Protein AF-A0A067LWH1-F1 (afdb_monomer)

Foldseek 3Di:
DDDDDPPPQCQPVCVVVVHDFPPDQQTPVCVVVVNNVSRDTDVSNVPPPPVVVVVVVVVVVVVVVVCVVVVVDD

Solvent-accessible surface area (backbone atoms only — not comparable to full-atom values): 4701 Å² total; per-residue (Å²): 135,89,79,88,79,81,81,69,68,50,39,56,49,39,60,74,70,72,46,81,71,76,80,47,90,63,21,65,59,27,57,79,63,77,34,47,98,54,52,46,70,42,65,86,56,73,58,76,70,54,64,66,61,51,52,53,52,49,54,52,50,54,52,49,50,52,39,63,74,68,67,66,80,125

Structure (mmCIF, N/CA/C/O backbone):
data_AF-A0A067LWH1-F1
#
_entry.id   AF-A0A067LWH1-F1
#
loop_
_atom_site.group_PDB
_atom_site.id
_atom_site.type_symbol
_atom_site.label_atom_id
_atom_site.label_alt_id
_atom_site.label_comp_id
_atom_site.label_asym_id
_atom_site.label_entity_id
_atom_site.label_seq_id
_atom_site.pdbx_PDB_ins_code
_atom_site.Cartn_x
_atom_site.Cartn_y
_atom_site.Cartn_z
_atom_site.occupancy
_atom_site.B_iso_or_equiv
_atom_site.auth_seq_id
_atom_site.auth_comp_id
_atom_site.auth_asym_id
_atom_site.auth_atom_id
_atom_site.pdbx_PDB_model_num
ATOM 1 N N . PRO A 1 1 ? 8.834 4.465 24.857 1.00 40.22 1 PRO A N 1
ATOM 2 C CA . PRO A 1 1 ? 9.371 4.775 23.509 1.00 40.22 1 PRO A CA 1
ATOM 3 C C . PRO A 1 1 ? 8.675 3.935 22.420 1.00 40.22 1 PRO A C 1
ATOM 5 O O . PRO A 1 1 ? 8.884 2.724 22.390 1.00 40.22 1 PRO A O 1
ATOM 8 N N . PRO A 1 2 ? 7.812 4.515 21.566 1.00 47.50 2 PRO A N 1
ATOM 9 C CA . PRO A 1 2 ? 7.169 3.748 20.511 1.00 47.50 2 PRO A CA 1
ATOM 10 C C . PRO A 1 2 ? 8.159 3.509 19.366 1.00 47.50 2 PRO A C 1
ATOM 12 O O . PRO A 1 2 ? 8.942 4.379 18.979 1.00 47.50 2 PRO A O 1
ATOM 15 N N . THR A 1 3 ? 8.152 2.280 18.876 1.00 49.19 3 THR A N 1
ATOM 16 C CA . THR A 1 3 ? 9.083 1.713 17.910 1.00 49.19 3 THR A CA 1
ATOM 17 C C . THR A 1 3 ? 8.952 2.338 16.518 1.00 49.19 3 THR A C 1
ATOM 19 O O . THR A 1 3 ? 7.876 2.605 15.986 1.00 49.19 3 THR A O 1
ATOM 22 N N . THR A 1 4 ? 10.121 2.558 15.930 1.00 52.81 4 THR A N 1
ATOM 23 C CA . THR A 1 4 ? 10.435 3.017 14.576 1.00 52.81 4 THR A CA 1
ATOM 24 C C . THR A 1 4 ? 9.571 2.395 13.473 1.00 52.81 4 THR A C 1
ATOM 26 O O . THR A 1 4 ? 9.811 1.271 13.043 1.00 52.81 4 THR A O 1
ATOM 29 N N . THR A 1 5 ? 8.662 3.173 12.878 1.00 48.78 5 THR A N 1
ATOM 30 C CA . THR A 1 5 ? 8.053 2.796 11.590 1.00 48.78 5 THR A CA 1
ATOM 31 C C . THR A 1 5 ? 8.618 3.667 10.472 1.00 48.78 5 THR A C 1
ATOM 33 O O . THR A 1 5 ? 7.988 4.606 9.991 1.00 48.78 5 THR A O 1
ATOM 36 N N . ILE A 1 6 ? 9.839 3.358 10.022 1.00 49.62 6 ILE A N 1
ATOM 37 C CA . ILE A 1 6 ? 10.344 3.918 8.761 1.00 49.62 6 ILE A CA 1
ATOM 38 C C . ILE A 1 6 ? 9.657 3.154 7.621 1.00 49.62 6 ILE A C 1
ATOM 40 O O . ILE A 1 6 ? 10.200 2.178 7.094 1.00 49.62 6 ILE A O 1
ATOM 44 N N . ILE A 1 7 ? 8.456 3.597 7.232 1.00 49.03 7 ILE A N 1
ATOM 45 C CA . ILE A 1 7 ? 7.726 3.091 6.058 1.00 49.03 7 ILE A CA 1
ATOM 46 C C . ILE A 1 7 ? 8.486 3.530 4.798 1.00 49.03 7 ILE A C 1
ATOM 48 O O . ILE A 1 7 ? 8.155 4.508 4.127 1.00 49.03 7 ILE A O 1
ATOM 52 N N . ARG A 1 8 ? 9.570 2.821 4.466 1.00 51.88 8 ARG A N 1
ATOM 53 C CA . ARG A 1 8 ? 10.220 2.954 3.160 1.00 51.88 8 ARG A CA 1
ATOM 54 C C . ARG A 1 8 ? 9.333 2.238 2.152 1.00 51.88 8 ARG A C 1
ATOM 56 O O . ARG A 1 8 ? 9.411 1.015 2.061 1.00 51.88 8 ARG A O 1
ATOM 63 N N . SER A 1 9 ? 8.524 3.004 1.417 1.00 52.91 9 SER A N 1
ATOM 64 C CA . SER A 1 9 ? 7.769 2.585 0.228 1.00 52.91 9 SER A CA 1
ATOM 65 C C . SER A 1 9 ? 8.653 1.701 -0.656 1.00 52.91 9 SER A C 1
ATOM 67 O O . SER A 1 9 ? 9.524 2.195 -1.382 1.00 52.91 9 SER A O 1
ATOM 69 N N . ARG A 1 10 ? 8.552 0.381 -0.500 1.00 56.16 10 ARG A N 1
ATOM 70 C CA . ARG A 1 10 ? 9.577 -0.523 -1.018 1.00 56.16 10 ARG A CA 1
ATOM 71 C C . ARG A 1 10 ? 9.230 -0.831 -2.467 1.00 56.16 10 ARG A C 1
ATOM 73 O O . ARG A 1 10 ? 8.515 -1.780 -2.742 1.00 56.16 10 ARG A O 1
ATOM 80 N N . VAL A 1 11 ? 9.750 -0.018 -3.382 1.00 67.19 11 VAL A N 1
ATOM 81 C CA . VAL A 1 11 ? 9.749 -0.330 -4.816 1.00 67.19 11 VAL A CA 1
ATOM 82 C C . VAL A 1 11 ? 10.708 -1.502 -4.995 1.00 67.19 11 VAL A C 1
ATOM 84 O O . VAL A 1 11 ? 11.926 -1.323 -4.928 1.00 67.19 11 VAL A O 1
ATOM 87 N N . THR A 1 12 ? 10.180 -2.715 -5.128 1.00 71.50 12 THR A N 1
ATOM 88 C CA . THR A 1 12 ? 10.972 -3.957 -5.073 1.00 71.50 12 THR A CA 1
ATOM 89 C C . THR A 1 12 ? 12.057 -3.997 -6.151 1.00 71.50 12 THR A C 1
ATOM 91 O O . THR A 1 12 ? 13.218 -4.275 -5.842 1.00 7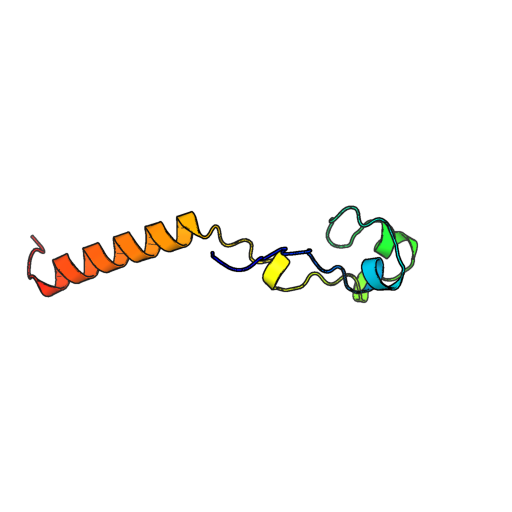1.50 12 THR A O 1
ATOM 94 N N . VAL A 1 13 ? 11.731 -3.622 -7.391 1.00 80.25 13 VAL A N 1
ATOM 95 C CA . VAL A 1 13 ? 12.693 -3.601 -8.507 1.00 80.25 13 VAL A CA 1
ATOM 96 C C . VAL A 1 13 ? 13.679 -2.442 -8.422 1.00 80.25 13 VAL A C 1
ATOM 98 O O . VAL A 1 13 ? 14.881 -2.682 -8.511 1.00 80.25 13 VAL A O 1
ATOM 101 N N . CYS A 1 14 ? 13.219 -1.205 -8.214 1.00 86.25 14 CYS A N 1
ATOM 102 C CA . CYS A 1 14 ? 14.130 -0.058 -8.124 1.00 86.25 14 CYS A CA 1
ATOM 103 C C . CYS A 1 14 ? 15.080 -0.182 -6.932 1.00 86.25 14 CYS A C 1
ATOM 105 O O . CYS A 1 14 ? 16.248 0.167 -7.056 1.00 86.25 14 CYS A O 1
ATOM 107 N N . LYS A 1 15 ? 14.626 -0.748 -5.805 1.00 82.88 15 LYS A N 1
ATOM 108 C CA . LYS A 1 15 ? 15.499 -1.036 -4.662 1.00 82.88 15 LYS A CA 1
ATOM 109 C C . LYS A 1 15 ? 16.536 -2.110 -5.000 1.00 82.88 15 LYS A C 1
ATOM 111 O O . LYS A 1 15 ? 17.713 -1.901 -4.721 1.00 82.88 15 LYS A O 1
ATOM 116 N N . ARG A 1 16 ? 16.127 -3.228 -5.616 1.00 82.31 16 ARG A N 1
ATOM 117 C CA . ARG A 1 16 ? 17.040 -4.317 -6.016 1.00 82.31 16 ARG A CA 1
ATOM 118 C C . ARG A 1 16 ? 18.099 -3.839 -7.010 1.00 82.31 16 ARG A C 1
ATOM 120 O O . ARG A 1 16 ? 19.261 -4.199 -6.884 1.00 82.31 16 ARG A O 1
ATOM 127 N N . LEU A 1 17 ? 17.695 -3.013 -7.972 1.00 83.88 17 LEU A N 1
ATOM 128 C CA . LEU A 1 17 ? 18.560 -2.476 -9.024 1.00 83.88 17 LEU A CA 1
ATOM 129 C C . LEU A 1 17 ? 19.278 -1.171 -8.626 1.00 83.88 17 LEU A C 1
ATOM 131 O O . LEU A 1 17 ? 19.957 -0.586 -9.462 1.00 83.88 17 LEU A O 1
ATOM 135 N N . LYS A 1 18 ? 19.121 -0.703 -7.376 1.00 86.19 18 LYS A N 1
ATOM 136 C CA . LYS A 1 18 ? 19.694 0.557 -6.858 1.00 86.19 18 LYS A CA 1
ATOM 137 C C . LYS A 1 18 ? 19.384 1.782 -7.742 1.00 86.19 18 LYS A C 1
ATOM 139 O O . LYS A 1 18 ? 20.223 2.654 -7.944 1.00 86.19 18 LYS A O 1
ATOM 144 N N . LEU A 1 19 ? 18.164 1.855 -8.272 1.00 85.88 19 LEU A N 1
ATOM 145 C CA . LEU A 1 19 ? 17.699 2.929 -9.151 1.00 85.88 19 LEU A CA 1
ATOM 146 C C . LEU A 1 19 ? 17.007 4.044 -8.366 1.00 85.88 19 LEU A C 1
ATOM 148 O O . LEU A 1 19 ? 16.281 3.787 -7.402 1.00 85.88 19 LEU A O 1
ATOM 152 N N . LYS A 1 20 ? 17.135 5.284 -8.851 1.00 84.25 20 LYS A N 1
ATOM 153 C CA . LYS A 1 20 ? 16.304 6.406 -8.397 1.00 84.25 20 LYS A CA 1
ATOM 154 C C . LYS A 1 20 ? 14.861 6.189 -8.870 1.00 84.25 20 LYS A C 1
ATOM 156 O O . LYS A 1 20 ? 14.599 6.214 -10.069 1.00 84.25 20 LYS A O 1
ATOM 161 N N . CYS A 1 21 ? 13.937 5.971 -7.933 1.00 86.69 21 CYS A N 1
ATOM 162 C CA . CYS A 1 21 ? 12.506 5.859 -8.221 1.00 86.69 21 CYS A CA 1
ATOM 163 C C . CYS A 1 21 ? 11.828 7.231 -8.089 1.00 86.69 21 CYS A C 1
ATOM 165 O O . CYS A 1 21 ? 11.902 7.850 -7.027 1.00 86.69 21 CYS A O 1
ATOM 167 N N . ASP A 1 22 ? 11.145 7.679 -9.143 1.00 88.25 22 ASP A N 1
ATOM 168 C CA . ASP A 1 22 ? 10.336 8.911 -9.183 1.00 88.25 22 ASP A CA 1
ATOM 169 C C . ASP A 1 22 ? 8.947 8.744 -8.539 1.00 88.25 22 ASP A C 1
ATOM 171 O O . ASP A 1 22 ? 8.141 9.669 -8.548 1.00 88.25 22 ASP A O 1
ATOM 175 N N . ARG A 1 23 ? 8.676 7.571 -7.953 1.00 81.00 23 ARG A N 1
ATOM 176 C CA . ARG A 1 23 ? 7.456 7.222 -7.211 1.00 81.00 23 ARG A CA 1
ATOM 177 C C . ARG A 1 23 ? 6.145 7.287 -8.009 1.00 81.00 23 ARG A C 1
ATOM 179 O O . ARG A 1 23 ? 5.078 7.153 -7.419 1.00 81.00 23 ARG A O 1
ATOM 186 N N . ARG A 1 24 ? 6.207 7.443 -9.335 1.00 82.44 24 ARG A N 1
ATOM 187 C CA . ARG A 1 24 ? 5.043 7.299 -10.226 1.00 82.44 24 ARG A CA 1
ATOM 188 C C . ARG A 1 24 ? 4.665 5.820 -10.366 1.00 82.44 24 ARG A C 1
ATOM 190 O O . ARG A 1 24 ? 5.477 4.944 -10.050 1.00 82.44 24 ARG A O 1
ATOM 197 N N . ASN A 1 25 ? 3.444 5.536 -10.820 1.00 79.88 25 ASN A N 1
ATOM 198 C CA . ASN A 1 25 ? 2.979 4.170 -11.050 1.00 79.88 25 ASN A CA 1
ATOM 199 C C . ASN A 1 25 ? 2.463 3.991 -12.491 1.00 79.88 25 ASN A C 1
ATOM 201 O O . ASN A 1 25 ? 1.366 4.462 -12.783 1.00 79.88 25 ASN A O 1
ATOM 205 N N . PRO A 1 26 ? 3.224 3.317 -13.375 1.00 85.94 26 PRO A N 1
ATOM 206 C CA . PRO A 1 26 ? 4.587 2.813 -13.170 1.00 85.94 26 PRO A CA 1
ATOM 207 C C . PRO A 1 26 ? 5.625 3.943 -13.068 1.00 85.94 26 PRO A C 1
ATOM 209 O O . PRO A 1 26 ? 5.429 5.048 -13.568 1.00 85.94 26 PRO A O 1
ATOM 212 N N . CYS A 1 27 ? 6.747 3.674 -12.399 1.00 89.75 27 CYS A N 1
ATOM 213 C CA . CYS A 1 27 ? 7.805 4.666 -12.215 1.00 89.75 27 CYS A CA 1
ATOM 214 C C . CYS A 1 27 ? 8.613 4.834 -13.514 1.00 89.75 27 CYS A C 1
ATOM 216 O O . CYS A 1 27 ? 8.837 3.856 -14.239 1.00 89.75 27 CYS A O 1
ATOM 218 N N . GLY A 1 28 ? 9.103 6.038 -13.819 1.00 91.00 28 GLY A N 1
ATOM 219 C CA . GLY A 1 28 ? 9.801 6.313 -15.081 1.00 91.00 28 GLY A CA 1
ATOM 220 C C . GLY A 1 28 ? 11.064 5.462 -15.281 1.00 91.00 28 GLY A C 1
ATOM 221 O O . GLY A 1 28 ? 11.405 5.092 -16.404 1.00 91.00 28 GLY A O 1
ATOM 222 N N . ALA A 1 29 ? 11.741 5.082 -14.192 1.00 89.62 29 ALA A N 1
ATOM 223 C CA . ALA A 1 29 ? 12.902 4.191 -14.240 1.00 89.62 29 ALA A CA 1
ATOM 224 C C . ALA A 1 29 ? 12.544 2.745 -14.630 1.00 89.62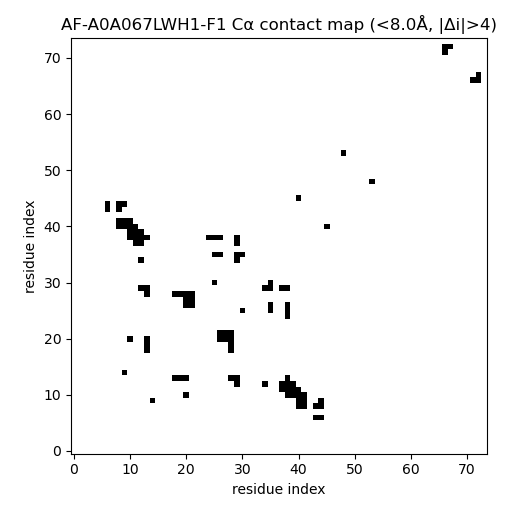 29 ALA A C 1
ATOM 226 O O . ALA A 1 29 ? 13.368 2.072 -15.253 1.00 89.62 29 ALA A O 1
ATOM 227 N N . CYS A 1 30 ? 11.342 2.277 -14.273 1.00 90.38 30 CYS A N 1
ATOM 228 C CA . CYS A 1 30 ? 10.822 0.967 -14.664 1.00 90.38 30 CYS A CA 1
ATOM 229 C C . CYS A 1 30 ? 10.306 0.967 -16.104 1.00 90.38 30 CYS A C 1
ATOM 231 O O . CYS A 1 30 ? 10.504 -0.030 -16.790 1.00 90.38 30 CYS A O 1
ATOM 233 N N . VAL A 1 31 ? 9.716 2.071 -16.576 1.00 91.94 31 VAL A N 1
ATOM 234 C CA . VAL A 1 31 ? 9.297 2.225 -17.982 1.00 91.94 31 VAL A CA 1
ATOM 235 C C . VAL A 1 31 ? 10.505 2.148 -18.917 1.00 91.94 31 VAL A C 1
ATOM 237 O O . VAL A 1 31 ? 10.532 1.326 -19.822 1.00 91.94 31 VAL A O 1
ATOM 240 N N . LYS A 1 32 ? 11.566 2.920 -18.641 1.00 92.81 32 LYS A N 1
ATOM 241 C CA . LYS A 1 32 ? 12.789 2.953 -19.472 1.00 92.81 32 LYS A CA 1
ATOM 242 C C . LYS A 1 32 ? 13.547 1.622 -19.566 1.00 92.81 32 LYS A C 1
ATOM 244 O O . LYS A 1 32 ? 14.435 1.495 -20.397 1.00 92.81 32 LYS A O 1
ATOM 249 N N . ARG A 1 33 ? 13.274 0.675 -18.668 1.00 90.06 33 ARG A N 1
ATOM 250 C CA . ARG A 1 33 ? 13.991 -0.607 -18.546 1.00 90.06 33 ARG A CA 1
ATOM 251 C C . ARG A 1 33 ? 13.096 -1.816 -18.804 1.00 90.06 33 ARG A C 1
ATOM 253 O O . ARG A 1 33 ? 13.474 -2.920 -18.423 1.00 90.06 33 ARG A O 1
ATOM 260 N N . ASP A 1 34 ? 11.902 -1.586 -19.343 1.00 88.94 34 ASP A N 1
ATOM 261 C CA . ASP A 1 34 ? 10.901 -2.624 -19.594 1.00 88.94 34 ASP A CA 1
ATOM 262 C C . ASP A 1 34 ? 10.624 -3.518 -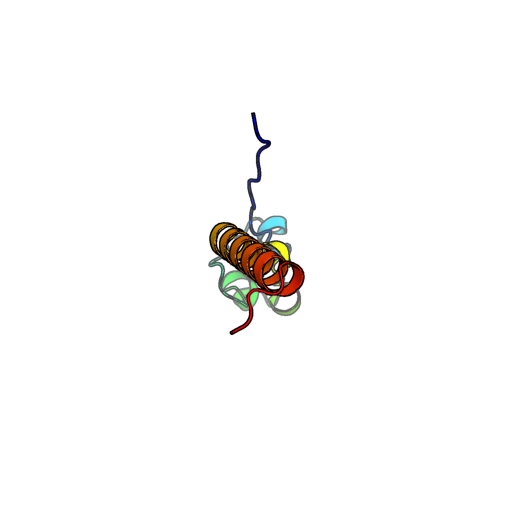18.363 1.00 88.94 34 ASP A C 1
ATOM 264 O O . ASP A 1 34 ? 10.538 -4.743 -18.393 1.00 88.94 34 ASP A O 1
ATOM 268 N N . ALA A 1 35 ? 10.551 -2.879 -17.193 1.00 87.38 35 ALA A N 1
ATOM 269 C CA . ALA A 1 35 ? 10.303 -3.532 -15.910 1.00 87.38 35 ALA A CA 1
ATOM 270 C C . ALA A 1 35 ? 8.947 -3.128 -15.312 1.00 87.38 35 ALA A C 1
ATOM 272 O O . ALA A 1 35 ? 8.752 -3.242 -14.100 1.00 87.38 35 ALA A O 1
ATOM 273 N N . VAL A 1 36 ? 8.022 -2.649 -16.151 1.00 87.56 36 VAL A N 1
ATOM 274 C CA . VAL A 1 36 ? 6.696 -2.139 -15.760 1.00 87.56 36 VAL A CA 1
ATOM 275 C C . VAL A 1 36 ? 5.903 -3.189 -14.985 1.00 87.56 36 VAL A C 1
ATOM 277 O O . VAL A 1 36 ? 5.444 -2.898 -13.884 1.00 87.56 36 VAL A O 1
ATOM 280 N N . ALA A 1 37 ? 5.859 -4.431 -15.476 1.00 85.25 37 ALA A N 1
ATOM 281 C CA . ALA A 1 37 ? 5.143 -5.539 -14.831 1.00 85.25 37 ALA A CA 1
ATOM 282 C C . ALA A 1 37 ? 5.641 -5.865 -13.408 1.00 85.25 37 ALA A C 1
ATOM 284 O O . ALA A 1 37 ? 4.934 -6.476 -12.614 1.00 85.25 37 ALA A O 1
ATOM 285 N N . ARG A 1 38 ? 6.868 -5.451 -13.065 1.00 82.12 38 ARG A N 1
ATOM 286 C CA . ARG A 1 38 ? 7.488 -5.675 -11.750 1.00 82.12 38 ARG A CA 1
ATOM 287 C C . ARG A 1 38 ? 7.604 -4.385 -10.924 1.00 82.12 38 ARG A C 1
ATOM 289 O O . ARG A 1 38 ? 8.199 -4.396 -9.845 1.00 82.12 38 ARG A O 1
ATOM 296 N N . CYS A 1 39 ? 7.060 -3.268 -11.411 1.00 84.81 39 CYS A N 1
ATOM 297 C CA . CYS A 1 39 ? 7.010 -1.988 -10.707 1.00 84.81 39 CYS A CA 1
ATOM 298 C C . CYS A 1 39 ? 5.877 -1.995 -9.671 1.00 84.81 39 CYS A C 1
ATOM 300 O O . CYS A 1 39 ? 4.862 -1.328 -9.837 1.00 84.81 39 CYS A O 1
ATOM 302 N N . LEU A 1 40 ? 6.058 -2.771 -8.604 1.00 78.56 40 LEU A N 1
ATOM 303 C CA . LEU A 1 40 ? 5.055 -2.952 -7.561 1.00 78.56 40 LEU A CA 1
ATOM 304 C C . LEU A 1 40 ? 5.419 -2.139 -6.319 1.00 78.56 40 LEU A C 1
ATOM 306 O O . LEU A 1 40 ? 6.555 -2.186 -5.828 1.00 78.56 40 LEU A O 1
ATOM 310 N N . TYR A 1 41 ? 4.434 -1.415 -5.801 1.00 75.50 41 TYR A N 1
ATOM 311 C CA . TYR A 1 41 ? 4.497 -0.790 -4.488 1.00 75.50 41 TYR A CA 1
ATOM 312 C C . TYR A 1 41 ? 3.880 -1.748 -3.472 1.00 75.50 41 TYR A C 1
ATOM 314 O O . TYR A 1 41 ? 2.862 -2.376 -3.744 1.00 75.50 41 TYR A O 1
ATOM 322 N N . SER A 1 42 ? 4.502 -1.880 -2.299 1.00 68.88 42 SER A N 1
ATOM 323 C CA . SER A 1 42 ? 3.904 -2.646 -1.203 1.00 68.88 42 SER A CA 1
ATOM 324 C C . SER A 1 42 ? 2.524 -2.069 -0.848 1.00 68.88 42 SER A C 1
ATOM 326 O O . SER A 1 42 ? 2.419 -0.842 -0.816 1.00 68.88 42 SER A O 1
ATOM 328 N N . PRO A 1 43 ? 1.519 -2.888 -0.486 1.00 59.25 43 PRO A N 1
ATOM 329 C CA . PRO A 1 43 ? 0.203 -2.410 -0.041 1.00 59.25 43 PRO A CA 1
ATOM 330 C C . PRO A 1 43 ? 0.295 -1.370 1.083 1.00 59.25 43 PRO A C 1
ATOM 332 O O . PRO A 1 43 ? -0.326 -0.321 1.002 1.00 59.25 43 PRO A O 1
ATOM 335 N N . ALA A 1 44 ? 1.234 -1.555 2.019 1.00 59.28 44 ALA A N 1
ATOM 336 C CA . ALA A 1 44 ? 1.566 -0.587 3.074 1.00 59.28 44 ALA A CA 1
ATOM 337 C C . ALA A 1 44 ? 2.031 0.805 2.576 1.00 59.28 44 ALA A C 1
ATOM 339 O O . ALA A 1 44 ? 2.184 1.732 3.365 1.00 59.28 44 ALA A O 1
ATOM 340 N N . ALA A 1 45 ? 2.335 0.953 1.283 1.00 58.09 45 ALA A N 1
ATOM 341 C CA . ALA A 1 45 ? 2.653 2.223 0.632 1.00 58.09 45 ALA A CA 1
ATOM 342 C C . ALA A 1 45 ? 1.510 2.743 -0.258 1.00 58.09 45 ALA A C 1
ATOM 344 O O . ALA A 1 45 ? 1.493 3.937 -0.548 1.00 58.09 45 ALA A O 1
ATOM 345 N N . ALA A 1 46 ? 0.602 1.864 -0.696 1.00 57.16 46 ALA A N 1
ATOM 346 C CA . ALA A 1 46 ? -0.593 2.210 -1.463 1.00 57.16 46 ALA A CA 1
ATOM 347 C C . ALA A 1 46 ? -1.720 2.698 -0.541 1.00 57.16 46 ALA A C 1
ATOM 349 O O . ALA A 1 46 ? -2.408 3.666 -0.850 1.00 57.16 46 ALA A O 1
ATOM 350 N N . GLU A 1 47 ? -1.842 2.094 0.636 1.00 56.78 47 GLU A N 1
ATOM 351 C CA . GLU A 1 47 ? -2.807 2.473 1.659 1.00 56.78 47 GLU A CA 1
ATOM 352 C C . GLU A 1 47 ? -2.156 3.434 2.650 1.00 56.78 47 GLU A C 1
ATOM 354 O O . GLU A 1 47 ? -1.817 3.086 3.780 1.00 56.78 47 GLU A O 1
ATOM 359 N N . LYS A 1 48 ? -1.974 4.690 2.237 1.00 60.41 48 LYS A N 1
ATOM 360 C CA . LYS A 1 48 ? -1.859 5.767 3.224 1.00 60.41 48 LYS A CA 1
ATOM 361 C C . LYS A 1 48 ? -3.250 6.088 3.752 1.00 60.41 48 LYS A C 1
ATOM 363 O O . LYS A 1 48 ? -3.835 7.107 3.402 1.00 60.41 48 LYS A O 1
ATOM 368 N N . ILE A 1 49 ? -3.778 5.197 4.584 1.00 64.69 49 ILE A N 1
ATOM 369 C CA . ILE A 1 49 ? -4.883 5.561 5.461 1.00 64.69 49 ILE A CA 1
ATOM 370 C C . ILE A 1 49 ? -4.271 6.472 6.521 1.00 64.69 49 ILE A C 1
ATOM 372 O O . ILE A 1 49 ? -3.384 6.064 7.272 1.00 64.69 49 ILE A O 1
ATOM 376 N N . ASP A 1 50 ? -4.684 7.734 6.518 1.00 78.81 50 ASP A N 1
ATOM 377 C CA . ASP A 1 50 ? -4.282 8.689 7.538 1.00 78.81 50 ASP A CA 1
ATOM 378 C C . ASP A 1 50 ? -4.753 8.178 8.909 1.00 78.81 50 ASP A C 1
ATOM 380 O O . ASP A 1 50 ? -5.950 8.021 9.157 1.00 78.81 50 ASP A O 1
ATOM 384 N N . VAL A 1 51 ? -3.798 7.857 9.785 1.00 84.38 51 VAL A N 1
ATOM 385 C CA . VAL A 1 51 ? -4.080 7.236 11.089 1.00 84.38 51 VAL A CA 1
ATOM 386 C C . VAL A 1 51 ? -4.956 8.152 11.942 1.00 84.38 51 VAL A C 1
ATOM 388 O O . VAL A 1 51 ? -5.822 7.665 12.665 1.00 84.38 51 VAL A O 1
ATOM 391 N N . GLN A 1 52 ? -4.792 9.472 11.813 1.00 82.44 52 GLN A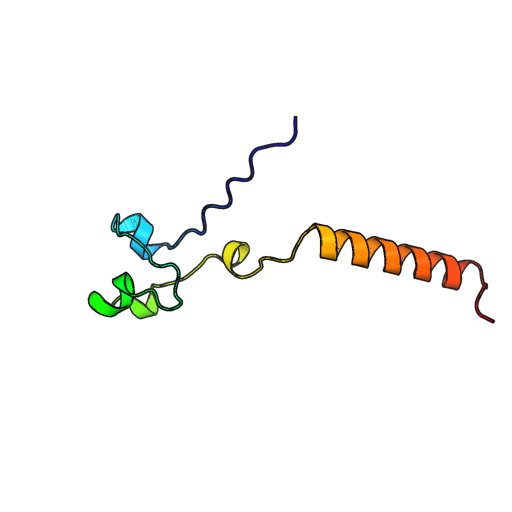 N 1
ATOM 392 C CA . GLN A 1 52 ? -5.622 10.448 12.513 1.00 82.44 52 GLN A CA 1
ATOM 393 C C . GLN A 1 52 ? -7.076 10.398 12.027 1.00 82.44 52 GLN A C 1
ATOM 395 O O . GLN A 1 52 ? -7.998 10.370 12.842 1.00 82.44 52 GLN A O 1
ATOM 400 N N . SER A 1 53 ? -7.296 10.327 10.714 1.00 84.81 53 SER A N 1
ATOM 401 C CA . SER A 1 53 ? -8.618 10.134 10.116 1.00 84.81 53 SER A CA 1
ATOM 402 C C . SER A 1 53 ? -9.267 8.832 10.591 1.00 84.81 53 SER A C 1
ATOM 404 O O . SER A 1 53 ? -10.445 8.832 10.954 1.00 84.81 53 SER A O 1
ATOM 406 N N . LEU A 1 54 ? -8.505 7.736 10.661 1.00 88.50 54 LEU A N 1
ATOM 407 C CA . LEU A 1 54 ? -9.007 6.461 11.176 1.00 88.50 54 LEU A CA 1
ATOM 408 C C . LEU A 1 54 ? -9.394 6.558 12.658 1.00 88.50 54 LEU A C 1
ATOM 410 O O . LEU A 1 54 ? -10.498 6.157 13.017 1.00 88.50 54 LEU A O 1
ATOM 414 N N . HIS A 1 55 ? -8.531 7.139 13.494 1.00 92.12 55 HIS A N 1
ATOM 415 C CA . HIS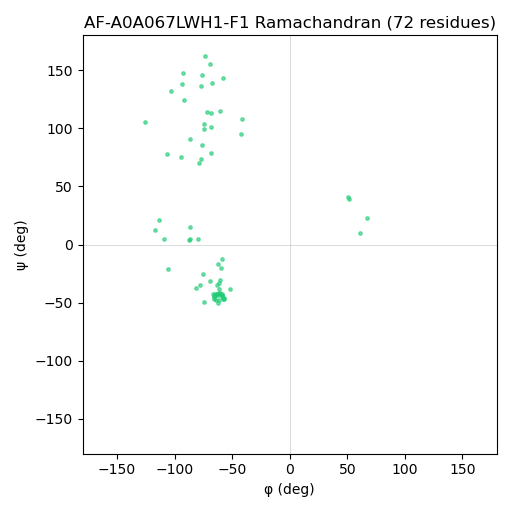 A 1 55 ? -8.806 7.366 14.913 1.00 92.12 55 HIS A CA 1
ATOM 416 C C . HIS A 1 55 ? -10.079 8.198 15.116 1.00 92.12 55 HIS A C 1
ATOM 418 O O . HIS A 1 55 ? -10.957 7.823 15.888 1.00 92.12 55 HIS A O 1
ATOM 424 N N . ASN A 1 56 ? -10.226 9.290 14.361 1.00 94.50 56 ASN A N 1
ATOM 425 C CA . ASN A 1 56 ? -11.410 10.143 14.432 1.00 94.50 56 ASN A CA 1
ATOM 426 C C . ASN A 1 56 ? -12.681 9.378 14.043 1.00 94.50 56 ASN A C 1
ATOM 428 O O . ASN A 1 56 ? -13.705 9.516 14.707 1.00 94.50 56 ASN A O 1
ATOM 432 N N . ARG A 1 57 ? -12.622 8.544 12.996 1.00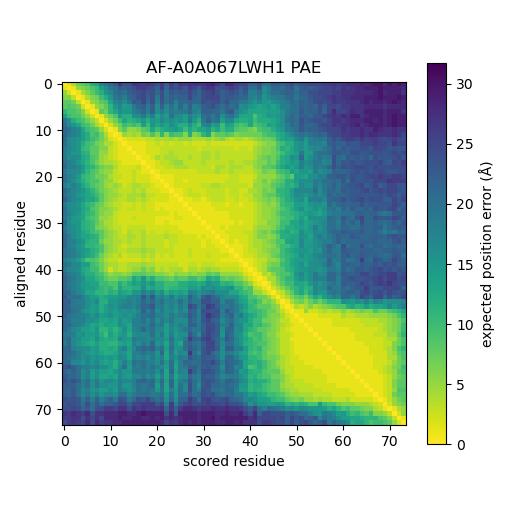 94.62 57 ARG A N 1
ATOM 433 C CA . ARG A 1 57 ? -13.756 7.705 12.578 1.00 94.62 57 ARG A CA 1
ATOM 434 C C . ARG A 1 57 ? -14.144 6.689 13.650 1.00 94.62 57 ARG A C 1
ATOM 436 O O . ARG A 1 57 ? -15.334 6.523 13.894 1.00 94.62 57 ARG A O 1
ATOM 443 N N . VAL A 1 58 ? -13.170 6.041 14.288 1.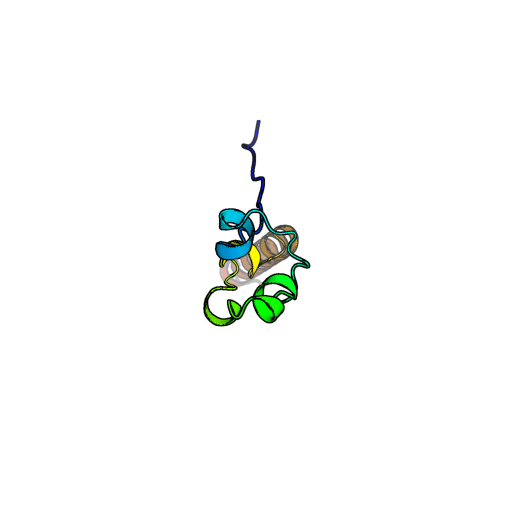00 96.62 58 VAL A N 1
ATOM 444 C CA . VAL A 1 58 ? -13.421 5.100 15.393 1.00 96.62 58 VAL A CA 1
ATOM 445 C C . VAL A 1 58 ? -14.103 5.817 16.556 1.00 96.62 58 VAL A C 1
ATOM 447 O O . VAL A 1 58 ? -15.158 5.376 16.995 1.00 96.62 58 VAL A O 1
ATOM 450 N N . LEU A 1 59 ? -13.590 6.980 16.960 1.00 96.69 59 LEU A N 1
ATOM 451 C CA . LEU A 1 59 ? -14.154 7.762 18.061 1.00 96.69 59 LEU A CA 1
ATOM 452 C C . LEU A 1 59 ? -15.606 8.209 17.796 1.00 96.69 59 LEU A C 1
ATOM 454 O O . LEU A 1 59 ? -16.442 8.188 18.698 1.00 96.69 59 LEU A O 1
ATOM 458 N N . GLN A 1 60 ? -15.939 8.576 16.552 1.00 96.00 60 GLN A N 1
ATOM 459 C CA . GLN A 1 60 ? -17.324 8.887 16.168 1.00 96.00 60 GLN A CA 1
ATOM 460 C C . GLN A 1 60 ? -18.236 7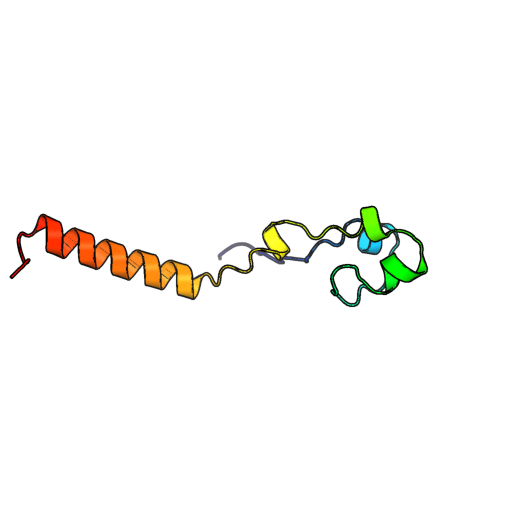.655 16.232 1.00 96.00 60 GLN A C 1
ATOM 462 O O . GLN A 1 60 ? -19.355 7.743 16.737 1.00 96.00 60 GLN A O 1
ATOM 467 N N . LEU A 1 61 ? -17.760 6.501 15.752 1.00 96.38 61 LEU A N 1
ATOM 468 C CA . LEU A 1 61 ? -18.520 5.250 15.807 1.00 96.38 61 LEU A CA 1
ATOM 469 C C . LEU A 1 61 ? -18.775 4.809 17.249 1.00 96.38 61 LEU A C 1
ATOM 471 O O . LEU A 1 61 ? -19.902 4.447 17.578 1.00 96.38 61 LEU A O 1
ATOM 475 N N . GLU A 1 62 ? -17.768 4.887 18.115 1.00 96.19 62 GLU A N 1
ATOM 476 C CA . GLU A 1 62 ? -17.911 4.607 19.546 1.00 96.19 62 GLU A CA 1
ATOM 477 C C . GLU A 1 62 ? -18.946 5.537 20.193 1.00 96.19 62 GLU A C 1
ATOM 479 O O . GLU A 1 62 ? -19.835 5.072 20.909 1.00 96.19 62 GLU A O 1
ATOM 484 N N . GLY A 1 63 ? -18.906 6.833 19.866 1.00 94.31 63 GLY A N 1
ATOM 485 C CA . GLY A 1 63 ? -19.914 7.798 20.301 1.00 94.31 63 GLY A CA 1
ATOM 486 C C . GLY A 1 63 ? -21.331 7.415 19.862 1.00 94.31 63 GLY A C 1
ATOM 487 O O . GLY A 1 63 ? -22.249 7.411 20.683 1.00 94.31 63 GLY A O 1
ATOM 488 N N . HIS A 1 64 ? -21.517 7.035 18.595 1.00 93.81 64 HIS A N 1
ATOM 489 C CA . HIS A 1 64 ? -22.815 6.578 18.088 1.00 93.81 64 HIS A CA 1
ATOM 490 C C . HIS A 1 64 ? -23.290 5.300 18.782 1.00 93.81 64 HIS A C 1
ATOM 492 O O . HIS A 1 64 ? -24.455 5.221 19.165 1.00 93.81 64 HIS A O 1
ATOM 498 N N . ILE A 1 65 ? -22.405 4.324 19.001 1.00 95.62 65 ILE A N 1
ATOM 499 C CA . ILE A 1 65 ? -22.736 3.086 19.717 1.00 95.62 65 ILE A CA 1
ATOM 500 C C . ILE A 1 65 ? -23.231 3.409 21.130 1.00 95.62 65 ILE A C 1
ATOM 502 O O . ILE A 1 65 ? -24.253 2.869 21.555 1.00 95.62 65 ILE A O 1
ATOM 506 N N . ILE A 1 66 ? -22.577 4.334 21.836 1.00 93.44 66 ILE A N 1
ATOM 507 C CA . ILE A 1 66 ? -23.013 4.781 23.167 1.00 93.44 66 ILE A CA 1
ATOM 508 C C . ILE A 1 66 ? -24.404 5.433 23.107 1.00 93.44 66 ILE A C 1
ATOM 510 O O . ILE A 1 66 ? -25.253 5.138 23.948 1.00 93.44 66 ILE A O 1
ATOM 514 N N . GLN A 1 67 ? -24.689 6.284 22.116 1.00 88.25 67 GLN A N 1
ATOM 515 C CA . GLN A 1 67 ? -26.020 6.903 21.970 1.00 88.25 67 GLN A CA 1
ATOM 516 C C . GLN A 1 67 ? -27.119 5.871 21.665 1.00 88.25 67 GLN A C 1
ATOM 518 O O . GLN A 1 67 ? -28.196 5.929 22.261 1.00 88.25 67 GLN A O 1
ATOM 523 N N . LEU A 1 68 ? -26.837 4.905 20.784 1.00 90.50 68 LEU A N 1
ATOM 524 C CA . LEU A 1 68 ? -27.769 3.834 20.412 1.00 90.50 68 LEU A CA 1
ATOM 525 C C . LEU A 1 68 ? -28.069 2.908 21.595 1.00 90.50 68 LEU A C 1
ATOM 527 O O . LEU A 1 68 ? -29.223 2.583 21.859 1.00 90.50 68 LEU A O 1
ATOM 531 N N . THR A 1 69 ? -27.032 2.513 22.331 1.00 91.00 69 THR A N 1
ATOM 532 C CA . THR A 1 69 ? -27.152 1.595 23.475 1.00 91.00 69 THR A CA 1
ATOM 533 C C . THR A 1 69 ? -27.737 2.253 24.723 1.00 91.00 69 THR A C 1
ATOM 535 O O . THR A 1 69 ? -28.360 1.569 25.528 1.00 91.00 69 THR A O 1
ATOM 538 N N . SER A 1 70 ? -27.606 3.575 24.876 1.00 82.12 70 SER A N 1
ATOM 539 C CA . SER A 1 70 ? -28.219 4.332 25.980 1.00 82.12 70 SER A CA 1
ATOM 540 C C . SER A 1 70 ? -29.657 4.795 25.707 1.00 82.12 70 SER A C 1
ATOM 542 O O . SER A 1 70 ? -30.231 5.505 26.533 1.00 82.12 70 SER A O 1
ATOM 544 N N . GLY A 1 71 ? -30.254 4.410 24.571 1.00 67.56 71 GLY A N 1
ATOM 545 C CA . GLY A 1 71 ? -31.642 4.750 24.238 1.00 67.56 71 GLY A CA 1
ATOM 546 C C . GLY A 1 71 ? -31.881 6.244 23.982 1.00 67.56 71 GLY A C 1
ATOM 547 O O . GLY A 1 71 ? -33.008 6.713 24.113 1.00 67.56 71 GLY A O 1
ATOM 548 N N . LYS A 1 72 ? -30.838 7.010 23.626 1.00 61.84 72 LYS A N 1
ATOM 549 C CA . LYS A 1 72 ? -30.899 8.471 23.413 1.00 61.84 72 LYS A CA 1
ATOM 550 C C . LYS A 1 72 ? -31.301 8.907 21.998 1.00 61.84 72 LYS A C 1
ATOM 552 O O . LYS A 1 72 ? -31.143 10.076 21.653 1.00 61.84 72 LYS A O 1
ATOM 557 N N . LEU A 1 73 ? -31.851 8.009 21.186 1.00 58.31 73 LEU A N 1
ATOM 558 C CA . LEU A 1 73 ? -32.476 8.384 19.918 1.00 58.31 73 L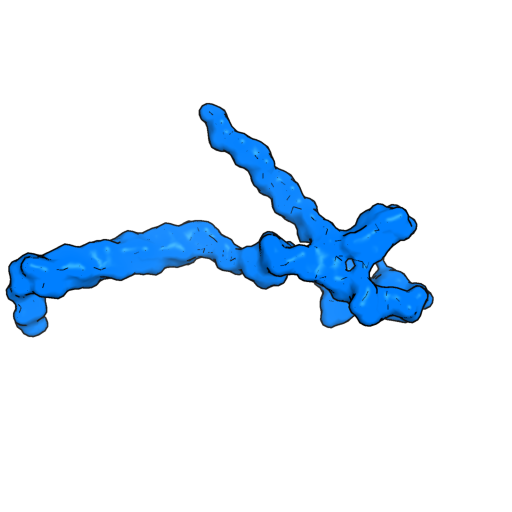EU A CA 1
ATOM 559 C C . LEU A 1 73 ? -33.833 9.050 20.196 1.00 58.31 73 LEU A C 1
ATOM 561 O O . LEU A 1 73 ? -34.803 8.371 20.527 1.00 58.31 73 LEU A O 1
ATOM 565 N N . LYS A 1 74 ? -33.877 10.378 20.078 1.00 53.91 74 LYS A N 1
ATOM 566 C CA . LYS A 1 74 ? -35.103 11.121 19.772 1.00 53.91 74 LYS A CA 1
ATOM 567 C C . LYS A 1 74 ? -35.102 11.476 18.296 1.00 53.91 74 LYS A C 1
ATOM 569 O O . LYS A 1 74 ? -34.014 11.859 17.811 1.00 53.91 74 LYS A O 1
#

InterPro domains:
  IPR001138 Zn(2)Cys(6) fungal-type DNA-binding domain [PF00172] (13-43)
  IPR001138 Zn(2)Cys(6) fungal-type DNA-binding domain [PS50048] (14-41)
  IPR036864 Zn(2)-C6 fungal-type DNA-binding domain superfamily [G3DSA:4.10.240.10] (12-67)
  IPR036864 Zn(2)-C6 fungal-type DNA-binding domain superfamily [SSF57701] (13-44)

pLDDT: mean 77.78, std 15.81, range [40.22, 96.69]

Sequence (74 aa):
PPTTTIIRSRVTVCKRLKLKCDRRNPCGACVKRDAVARCLYSPAAAEKIDVQSLHNRVLQLEGHIIQLTSGKLK

Secondary structure (DSSP, 8-state):
-----------HHHHHTT------SS-HHHHTTT-GGG-PPPHHHH----HHHHHHHHHHHHHHHHHHHTT---

Nearest PDB structures (foldseek):
  6gys-assembly1_B  TM=8.693E-01  e=3.642E-01  Saccharomyces cerevisiae
  6f07-assembly1_B  TM=7.323E-01  e=4.793E-01  Saccharomyces cerevisiae
  8ow1-assembly1_CE  TM=6.278E-01  e=5.134E-01  Saccharomyces cerevisiae
  1ajy-assembly1_A  TM=4.216E-01  e=3.901E-01  Saccharomyces cerevisiae

Organism: Botryobasidium botryosum (strain FD-172 SS1) (NCBI:txid930990)

Radius of gyration: 20.58 Å; Cα contacts (8 Å, |Δi|>4): 54; chains: 1; bounding box: 55×17×46 Å

Mean predicted aligned error: 13.19 Å